Protein AF-A0A4Q5P7I6-F1 (afdb_monomer_lite)

Radius of gyration: 14.82 Å; chains: 1; bounding box: 42×26×39 Å

Foldseek 3Di:
DQVPLVVVLVVLLVVLLVVLLVVVVCVVVVRDDPVVSVVSQVVSLVSLLVSLVSVCVHPVNVVSVVFNVVLVVLCVPPVHRGPSNSVVSVVVVVVVVVVVD

Structure (mmCIF, N/CA/C/O backbone):
data_AF-A0A4Q5P7I6-F1
#
_entry.id   AF-A0A4Q5P7I6-F1
#
loop_
_atom_site.group_PDB
_atom_site.id
_atom_site.type_symbol
_atom_site.label_atom_id
_atom_site.label_alt_id
_atom_site.label_comp_id
_atom_site.label_asym_id
_atom_site.label_entity_id
_atom_site.label_seq_id
_atom_site.pdbx_PDB_ins_code
_atom_site.Cartn_x
_atom_site.Cartn_y
_atom_site.Cartn_z
_atom_site.occupancy
_atom_site.B_iso_or_equiv
_atom_site.auth_seq_id
_atom_site.auth_comp_id
_atom_site.auth_asym_id
_atom_site.auth_atom_id
_atom_site.pdbx_PDB_model_num
ATOM 1 N N . MET A 1 1 ? -14.047 -15.376 20.272 1.00 48.53 1 MET A N 1
ATOM 2 C CA . MET A 1 1 ? -14.466 -14.886 18.933 1.00 48.53 1 MET A CA 1
ATOM 3 C C . MET A 1 1 ? -13.847 -13.537 18.508 1.00 48.53 1 MET A C 1
ATOM 5 O O . MET A 1 1 ? -13.958 -13.198 17.340 1.00 48.53 1 MET A O 1
ATOM 9 N N . ARG A 1 2 ? -13.161 -12.785 19.395 1.00 51.16 2 ARG A N 1
ATOM 10 C CA . ARG A 1 2 ? -12.603 -11.434 19.135 1.00 51.16 2 ARG A CA 1
ATOM 11 C C . ARG A 1 2 ? -11.431 -11.361 18.133 1.00 51.16 2 ARG A C 1
ATOM 13 O O . ARG A 1 2 ? -11.424 -10.449 17.323 1.00 51.16 2 ARG A O 1
ATOM 20 N N . ASN A 1 3 ? -10.505 -12.326 18.138 1.00 54.59 3 ASN A N 1
ATOM 21 C CA . ASN A 1 3 ? -9.349 -12.340 17.218 1.00 54.59 3 ASN A CA 1
ATOM 22 C C . ASN A 1 3 ? -9.683 -12.848 15.805 1.00 54.59 3 ASN A C 1
ATOM 24 O O . ASN A 1 3 ? -8.979 -12.538 14.853 1.00 54.59 3 ASN A O 1
ATOM 28 N N . LEU A 1 4 ? -10.783 -13.591 15.644 1.00 57.47 4 LEU A N 1
ATOM 29 C CA . LEU A 1 4 ? -11.095 -14.284 14.388 1.00 57.47 4 LEU A CA 1
ATOM 30 C C . LEU A 1 4 ? -11.467 -13.347 13.233 1.00 57.47 4 LEU A C 1
ATOM 32 O O . LEU A 1 4 ? -11.384 -13.773 12.091 1.00 57.47 4 LEU A O 1
ATOM 36 N N . LYS A 1 5 ? -11.891 -12.103 13.502 1.00 64.50 5 LYS A N 1
ATOM 37 C CA . LYS A 1 5 ? -12.254 -11.128 12.454 1.00 64.50 5 LYS A CA 1
ATOM 38 C C . LYS A 1 5 ? -11.101 -10.206 12.062 1.00 64.50 5 LYS A C 1
ATOM 40 O O . LYS A 1 5 ? -11.013 -9.813 10.907 1.00 64.50 5 LYS A O 1
ATOM 45 N N . THR A 1 6 ? -10.205 -9.894 12.992 1.00 73.50 6 THR A N 1
ATOM 46 C CA . THR A 1 6 ? -9.047 -9.033 12.731 1.00 73.50 6 THR A CA 1
ATOM 47 C C . THR A 1 6 ? -7.971 -9.773 11.937 1.00 73.50 6 THR A C 1
ATOM 49 O O . THR A 1 6 ? -7.475 -9.259 10.940 1.00 73.50 6 THR A O 1
ATOM 52 N N . THR A 1 7 ? -7.662 -11.018 12.320 1.00 79.38 7 THR A N 1
ATOM 53 C CA . THR A 1 7 ? -6.664 -11.860 11.643 1.00 79.38 7 THR A CA 1
ATOM 54 C C . THR A 1 7 ? -6.891 -12.002 10.128 1.00 79.38 7 THR A C 1
ATOM 56 O O . THR A 1 7 ? -5.939 -11.762 9.386 1.00 79.38 7 THR A O 1
ATOM 59 N N . PRO A 1 8 ? -8.096 -12.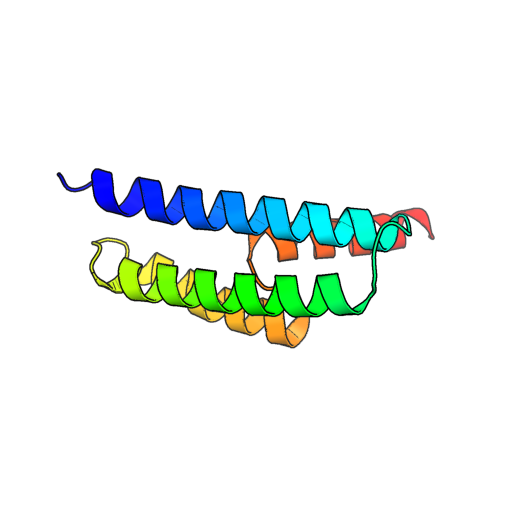328 9.615 1.00 82.75 8 PRO A N 1
ATOM 60 C CA . PRO A 1 8 ? -8.313 -12.434 8.173 1.00 82.75 8 PRO A CA 1
ATOM 61 C C . PRO A 1 8 ? -8.203 -11.087 7.447 1.00 82.75 8 PRO A C 1
ATOM 63 O O . PRO A 1 8 ? -7.751 -11.069 6.308 1.00 82.75 8 PRO A O 1
ATOM 66 N N . LEU A 1 9 ? -8.556 -9.963 8.085 1.00 82.19 9 LEU A N 1
ATOM 67 C CA . LEU A 1 9 ? -8.396 -8.632 7.483 1.00 82.19 9 LEU A CA 1
ATOM 68 C C . LEU A 1 9 ? -6.917 -8.265 7.329 1.00 82.19 9 LEU A C 1
ATOM 70 O O . LEU A 1 9 ? -6.506 -7.808 6.267 1.00 82.19 9 LEU A O 1
ATOM 74 N N . VAL A 1 10 ? -6.107 -8.516 8.360 1.00 83.50 10 VAL A N 1
ATOM 75 C CA . VAL A 1 10 ? -4.654 -8.291 8.302 1.00 83.50 10 VAL A CA 1
ATOM 76 C C . VAL A 1 10 ? -4.023 -9.165 7.217 1.00 83.50 10 VAL A C 1
ATOM 78 O O . VAL A 1 10 ? -3.256 -8.666 6.396 1.00 83.50 10 VAL A O 1
ATOM 81 N N . TRP A 1 11 ? -4.399 -10.445 7.150 1.00 85.44 11 TRP A N 1
ATOM 82 C CA . TRP A 1 11 ? -3.936 -11.338 6.088 1.00 85.44 11 TRP A CA 1
ATOM 83 C C . TRP A 1 11 ? -4.367 -10.879 4.696 1.00 85.44 11 TRP A C 1
ATOM 85 O O . TRP A 1 11 ? -3.555 -10.934 3.777 1.00 85.44 11 TRP A O 1
ATOM 95 N N . ALA A 1 12 ? -5.592 -10.376 4.531 1.00 84.75 12 ALA A N 1
ATOM 96 C CA . ALA A 1 12 ? -6.044 -9.828 3.257 1.00 84.75 12 ALA A CA 1
ATOM 97 C C . ALA A 1 12 ? -5.168 -8.646 2.813 1.00 84.75 12 ALA A C 1
ATOM 99 O O . ALA A 1 12 ? -4.703 -8.634 1.675 1.00 84.75 12 ALA A O 1
ATOM 100 N N . VAL A 1 13 ? -4.865 -7.702 3.713 1.00 84.81 13 VAL A N 1
ATOM 101 C CA . VAL A 1 13 ? -3.979 -6.564 3.407 1.00 84.81 13 VAL A CA 1
ATOM 102 C C . VAL A 1 13 ? -2.580 -7.045 3.024 1.00 84.81 13 VAL A C 1
ATOM 104 O O . VAL A 1 13 ? -2.024 -6.569 2.034 1.00 84.81 13 VAL A O 1
ATOM 107 N N . ILE A 1 14 ? -2.021 -8.013 3.755 1.00 87.31 14 ILE A N 1
ATOM 108 C CA . ILE A 1 14 ? -0.702 -8.590 3.454 1.00 87.31 14 ILE A CA 1
ATOM 109 C C . ILE A 1 14 ? -0.699 -9.238 2.065 1.00 87.31 14 ILE A C 1
ATOM 111 O O . ILE A 1 14 ? 0.155 -8.912 1.242 1.00 87.31 14 ILE A O 1
ATOM 115 N N . VAL A 1 15 ? -1.667 -10.110 1.774 1.00 88.00 15 VAL A N 1
ATOM 116 C CA . VAL A 1 15 ? -1.761 -10.817 0.487 1.00 88.00 15 VAL A CA 1
ATOM 117 C C . VAL A 1 15 ? -1.933 -9.834 -0.668 1.00 88.00 15 VAL A C 1
ATOM 119 O O . VAL A 1 15 ? -1.228 -9.941 -1.669 1.00 88.00 15 VAL A O 1
ATOM 122 N N . VAL A 1 16 ? -2.808 -8.836 -0.521 1.00 85.94 16 VAL A N 1
ATOM 123 C CA . VAL A 1 16 ? -3.004 -7.785 -1.531 1.00 85.94 16 VAL A CA 1
ATOM 124 C C . VAL A 1 16 ? -1.714 -6.995 -1.750 1.00 85.94 16 VAL A C 1
ATOM 126 O O . VAL A 1 16 ? -1.326 -6.765 -2.893 1.00 85.94 16 VAL A O 1
ATOM 129 N N . SER A 1 17 ? -1.003 -6.639 -0.678 1.00 84.19 17 SER A N 1
ATOM 130 C CA . SER A 1 17 ? 0.273 -5.921 -0.773 1.00 84.19 17 SER A CA 1
ATOM 131 C C . SER A 1 17 ? 1.333 -6.733 -1.524 1.00 84.19 17 SER A C 1
ATOM 133 O O . SER A 1 17 ? 2.047 -6.189 -2.369 1.00 84.19 17 SER A O 1
ATOM 135 N N . ILE A 1 18 ? 1.418 -8.040 -1.251 1.00 88.12 18 ILE A N 1
ATOM 136 C CA . ILE A 1 18 ? 2.336 -8.960 -1.935 1.00 88.12 18 ILE A CA 1
ATOM 137 C C . ILE A 1 18 ? 1.978 -9.065 -3.418 1.00 88.12 18 ILE A C 1
ATOM 139 O O . ILE A 1 18 ? 2.858 -8.912 -4.261 1.00 88.12 18 ILE A O 1
ATOM 143 N N . LEU A 1 19 ? 0.701 -9.271 -3.751 1.00 86.00 19 LEU A N 1
ATOM 144 C CA . LEU A 1 19 ? 0.241 -9.375 -5.138 1.00 86.00 19 LEU A CA 1
ATOM 145 C C . LEU A 1 19 ? 0.538 -8.102 -5.934 1.00 86.00 19 LEU A C 1
ATOM 147 O O . LEU A 1 19 ? 1.083 -8.182 -7.033 1.00 86.00 19 LEU A O 1
ATOM 151 N N . VAL A 1 20 ? 0.244 -6.926 -5.373 1.00 84.75 20 VAL A N 1
ATOM 152 C CA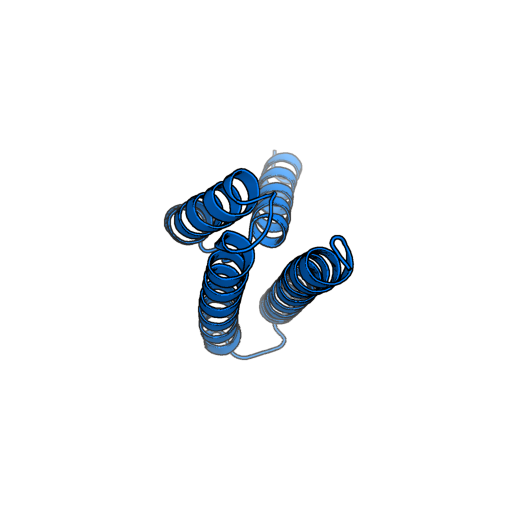 . VAL A 1 20 ? 0.572 -5.640 -6.010 1.00 84.75 20 VAL A CA 1
ATOM 153 C C . VAL A 1 20 ? 2.071 -5.510 -6.228 1.00 84.75 20 VAL A C 1
ATOM 155 O O . VAL A 1 20 ? 2.497 -5.094 -7.305 1.00 84.75 20 VAL A O 1
ATOM 158 N N . THR A 1 21 ? 2.873 -5.875 -5.227 1.00 87.25 21 THR A N 1
ATOM 159 C CA . THR A 1 21 ? 4.334 -5.829 -5.331 1.00 87.25 21 THR A CA 1
ATOM 160 C C . THR A 1 21 ? 4.811 -6.744 -6.454 1.00 87.25 21 THR A C 1
ATOM 162 O O . THR A 1 21 ? 5.520 -6.283 -7.340 1.00 87.25 21 THR A O 1
ATOM 165 N N . ALA A 1 22 ? 4.341 -7.992 -6.499 1.00 86.38 22 ALA A N 1
ATOM 166 C CA . ALA A 1 22 ? 4.702 -8.955 -7.534 1.00 86.38 22 ALA A CA 1
ATOM 167 C C . ALA A 1 22 ? 4.317 -8.484 -8.946 1.00 86.38 22 ALA A C 1
ATOM 169 O O . ALA A 1 22 ? 5.141 -8.550 -9.853 1.00 86.38 22 ALA A O 1
ATOM 170 N N . VAL A 1 23 ? 3.103 -7.954 -9.142 1.00 83.38 23 VAL A N 1
ATOM 171 C CA . VAL A 1 23 ? 2.670 -7.403 -10.442 1.00 83.38 23 VAL A CA 1
ATOM 172 C C . VAL A 1 23 ? 3.506 -6.184 -10.836 1.00 83.38 23 VAL A C 1
ATOM 174 O O . VAL A 1 23 ? 3.844 -6.004 -12.007 1.00 83.38 23 VAL A O 1
ATOM 177 N N . THR A 1 24 ? 3.869 -5.352 -9.862 1.00 82.06 24 THR A N 1
ATOM 178 C CA . THR A 1 24 ? 4.723 -4.184 -10.090 1.00 82.06 24 THR A CA 1
ATOM 179 C C . THR A 1 24 ? 6.139 -4.606 -10.484 1.00 82.06 24 THR A C 1
ATOM 181 O O . THR A 1 24 ? 6.683 -4.056 -11.438 1.00 82.06 24 THR A O 1
ATOM 184 N N . GLU A 1 25 ? 6.718 -5.604 -9.811 1.00 83.88 25 GLU A N 1
ATOM 185 C CA . GLU A 1 25 ? 8.020 -6.175 -10.178 1.00 83.88 25 GLU A CA 1
ATOM 186 C C . GLU A 1 25 ? 7.988 -6.830 -11.556 1.00 83.88 25 GLU A C 1
ATOM 188 O O . GLU A 1 25 ? 8.871 -6.573 -12.371 1.00 83.88 25 GLU A O 1
ATOM 193 N N . ALA A 1 26 ? 6.949 -7.616 -11.853 1.00 84.12 26 ALA A N 1
ATOM 194 C CA . ALA A 1 26 ? 6.779 -8.245 -13.157 1.00 84.12 26 ALA A CA 1
ATOM 195 C C . ALA A 1 26 ? 6.774 -7.190 -14.272 1.00 84.12 26 ALA A C 1
ATOM 197 O O . ALA A 1 26 ? 7.547 -7.301 -15.222 1.00 84.12 26 ALA A O 1
ATOM 198 N N . ARG A 1 27 ? 6.004 -6.103 -14.102 1.00 80.62 27 ARG A N 1
ATOM 199 C CA . ARG A 1 27 ? 6.004 -4.973 -15.042 1.00 80.62 27 ARG A CA 1
ATOM 200 C C . ARG A 1 27 ? 7.396 -4.365 -15.207 1.00 80.62 27 ARG A C 1
ATOM 202 O O . ARG A 1 27 ? 7.796 -4.085 -16.333 1.00 80.62 27 ARG A O 1
ATOM 209 N N . ILE A 1 28 ? 8.106 -4.102 -14.110 1.00 79.69 28 ILE A N 1
ATOM 210 C CA . ILE A 1 28 ? 9.435 -3.466 -14.152 1.00 79.69 28 ILE A CA 1
ATOM 211 C C . ILE A 1 28 ? 10.447 -4.361 -14.867 1.00 79.69 28 ILE A C 1
ATOM 213 O O . ILE A 1 28 ? 11.261 -3.861 -15.637 1.00 79.69 28 ILE A O 1
ATOM 217 N N . ALA A 1 29 ? 10.344 -5.675 -14.688 1.00 83.94 29 ALA A N 1
ATOM 218 C CA . ALA A 1 29 ? 11.133 -6.663 -15.413 1.00 83.94 29 ALA A CA 1
ATOM 219 C C . ALA A 1 29 ? 10.720 -6.826 -16.895 1.00 83.94 29 ALA A C 1
ATOM 221 O O . ALA A 1 29 ? 11.287 -7.657 -17.598 1.00 83.94 29 ALA A O 1
ATOM 222 N N . GLY A 1 30 ? 9.747 -6.047 -17.384 1.00 81.62 30 GLY A N 1
ATOM 223 C CA . GLY A 1 30 ? 9.250 -6.091 -18.763 1.00 81.62 30 GLY A CA 1
ATOM 224 C C . GLY A 1 30 ? 8.163 -7.141 -19.010 1.00 81.62 30 GLY A C 1
ATOM 225 O O . GLY A 1 30 ? 7.667 -7.262 -20.130 1.00 81.62 30 GLY A O 1
ATOM 226 N N . TYR A 1 31 ? 7.746 -7.876 -17.978 1.00 78.38 31 TYR A N 1
ATOM 227 C CA . TYR A 1 31 ? 6.681 -8.867 -18.057 1.00 78.38 31 TYR A CA 1
ATOM 228 C C . TYR A 1 31 ? 5.324 -8.214 -17.760 1.00 78.38 31 TYR A C 1
ATOM 230 O O . TYR A 1 31 ? 4.922 -8.039 -16.611 1.00 78.38 31 TYR A O 1
ATOM 238 N N . GLY A 1 32 ? 4.589 -7.869 -18.819 1.00 66.69 32 GLY A N 1
ATOM 239 C CA . GLY A 1 32 ? 3.186 -7.453 -18.737 1.00 66.69 32 GLY A CA 1
ATOM 240 C C . GLY A 1 32 ? 2.896 -6.040 -19.244 1.00 66.69 32 GLY A C 1
ATOM 241 O O . GLY A 1 32 ? 3.769 -5.186 -19.379 1.00 66.69 32 GLY A O 1
ATOM 242 N N . HIS A 1 33 ? 1.620 -5.795 -19.545 1.00 77.38 33 HIS A N 1
ATOM 243 C CA . HIS A 1 33 ? 1.160 -4.530 -20.110 1.00 77.38 33 HIS A CA 1
ATOM 244 C C . HIS A 1 33 ? 1.152 -3.413 -19.042 1.00 77.38 33 HIS A C 1
ATOM 246 O O . HIS A 1 33 ? 0.693 -3.657 -17.923 1.00 77.38 33 HIS A O 1
ATOM 252 N N . PRO A 1 34 ? 1.572 -2.167 -19.350 1.00 71.44 34 PRO A N 1
ATOM 253 C CA . PRO A 1 34 ? 1.674 -1.082 -18.363 1.00 71.44 34 PRO A CA 1
ATOM 254 C C . PRO A 1 34 ? 0.370 -0.796 -17.613 1.00 71.44 34 PRO A C 1
ATOM 256 O O . PRO A 1 34 ? 0.380 -0.487 -16.423 1.00 71.44 34 PRO A O 1
ATOM 259 N N . TRP A 1 35 ? -0.755 -0.959 -18.305 1.00 80.62 35 TRP A N 1
ATOM 260 C CA . TRP A 1 35 ? -2.086 -0.752 -17.750 1.00 80.62 35 TRP A CA 1
ATOM 261 C C . TRP A 1 35 ? -2.449 -1.772 -16.675 1.00 80.62 35 TRP A C 1
ATOM 263 O O . TRP A 1 35 ? -3.212 -1.449 -15.771 1.00 80.62 35 TRP A O 1
ATOM 273 N N . LEU A 1 36 ? -1.878 -2.979 -16.725 1.00 77.19 36 LEU A N 1
ATOM 274 C CA . LEU A 1 36 ? -2.162 -4.024 -15.748 1.00 77.19 36 LEU A CA 1
ATOM 275 C C . LEU A 1 36 ? -1.758 -3.565 -14.341 1.00 77.19 36 LEU A C 1
ATOM 277 O O . LEU A 1 36 ? -2.533 -3.707 -13.404 1.00 77.19 36 LEU A O 1
ATOM 281 N N . SER A 1 37 ? -0.598 -2.917 -14.202 1.00 74.94 37 SER A N 1
ATOM 282 C CA . SER A 1 37 ? -0.128 -2.364 -12.924 1.00 74.94 37 SER A CA 1
ATOM 283 C C . SER A 1 37 ? -1.060 -1.274 -12.385 1.00 74.94 37 SER A C 1
ATOM 285 O O . SER A 1 37 ? -1.360 -1.276 -11.194 1.00 74.94 37 SER A O 1
ATOM 287 N N . VAL A 1 38 ? -1.591 -0.412 -13.258 1.00 80.62 38 VAL A N 1
ATOM 288 C CA . VAL A 1 38 ? -2.537 0.649 -12.875 1.00 80.62 38 VAL A CA 1
ATOM 289 C C . VAL A 1 38 ? -3.849 0.051 -12.366 1.00 80.62 38 VAL A C 1
ATOM 291 O O . VAL A 1 38 ? -4.287 0.380 -11.264 1.00 80.62 38 VAL A O 1
ATOM 294 N N .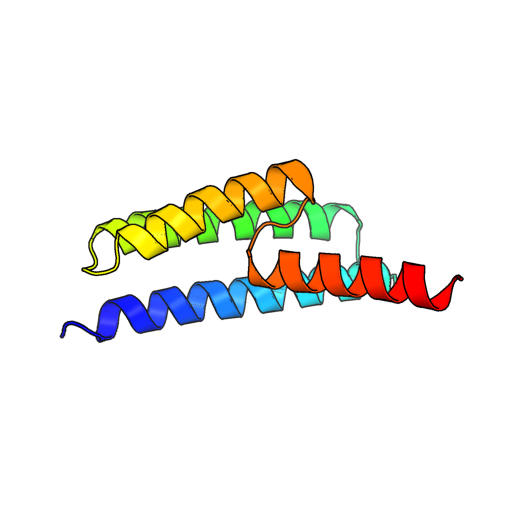 TRP A 1 39 ? -4.451 -0.874 -13.119 1.00 83.12 39 TRP A N 1
ATOM 295 C CA . TRP A 1 39 ? -5.686 -1.550 -12.708 1.00 83.12 39 TRP A CA 1
ATOM 296 C C . TRP A 1 39 ? -5.508 -2.321 -11.399 1.00 83.12 39 TRP A C 1
ATOM 298 O O . TRP A 1 39 ? -6.356 -2.237 -10.511 1.00 83.12 39 TRP A O 1
ATOM 308 N N . THR A 1 40 ? -4.379 -3.017 -11.248 1.00 83.19 40 THR A N 1
ATOM 309 C CA . THR A 1 40 ? -4.069 -3.775 -10.028 1.00 83.19 40 THR A CA 1
ATOM 310 C C . THR A 1 40 ? -3.894 -2.843 -8.829 1.00 83.19 40 THR A C 1
ATOM 312 O O . THR A 1 40 ? -4.383 -3.152 -7.744 1.00 83.19 40 THR A O 1
ATOM 315 N N . ALA A 1 41 ? -3.263 -1.679 -9.017 1.00 82.44 41 ALA A N 1
ATOM 316 C CA . ALA A 1 41 ? -3.098 -0.687 -7.961 1.00 82.44 41 ALA A CA 1
ATOM 317 C C . ALA A 1 41 ? -4.444 -0.112 -7.493 1.00 82.44 41 ALA A C 1
ATOM 319 O O . ALA A 1 41 ? -4.705 -0.076 -6.292 1.00 82.44 41 ALA A O 1
ATOM 320 N N . TYR A 1 42 ? -5.336 0.266 -8.415 1.00 85.81 42 TYR A N 1
ATOM 321 C CA . TYR A 1 42 ? -6.673 0.754 -8.053 1.00 85.81 42 TYR A CA 1
ATOM 322 C C . TYR A 1 42 ? -7.535 -0.320 -7.386 1.00 85.81 42 TYR A C 1
ATOM 324 O O . TYR A 1 42 ? -8.186 -0.041 -6.380 1.00 85.81 42 TYR A O 1
ATOM 332 N N . ALA A 1 43 ? -7.514 -1.553 -7.897 1.00 86.56 43 ALA A N 1
ATOM 333 C CA . ALA A 1 43 ? -8.237 -2.664 -7.285 1.00 86.56 43 ALA A CA 1
ATOM 334 C C . ALA A 1 43 ? -7.747 -2.923 -5.852 1.00 86.56 43 ALA A C 1
ATOM 336 O O . ALA A 1 43 ? -8.552 -3.019 -4.927 1.00 86.56 43 ALA A O 1
ATOM 337 N N . ALA A 1 44 ? -6.429 -2.961 -5.647 1.00 86.25 44 ALA A N 1
ATOM 338 C CA . ALA A 1 44 ? -5.833 -3.133 -4.329 1.00 86.25 44 ALA A CA 1
ATOM 339 C C . ALA A 1 44 ? -6.166 -1.987 -3.372 1.00 86.25 44 ALA A C 1
ATOM 341 O O . ALA A 1 44 ? -6.469 -2.236 -2.206 1.00 86.25 44 ALA A O 1
ATOM 342 N N . PHE A 1 45 ? -6.159 -0.746 -3.862 1.00 88.56 45 PHE A N 1
ATOM 343 C CA . PHE A 1 45 ? -6.558 0.416 -3.078 1.00 88.56 45 PHE A CA 1
ATOM 344 C C . PHE A 1 45 ? -8.012 0.291 -2.605 1.00 88.56 45 PHE A C 1
ATOM 346 O O . PHE A 1 45 ? -8.281 0.415 -1.412 1.00 88.56 45 PHE A O 1
ATOM 353 N N . ILE A 1 46 ? -8.942 -0.040 -3.508 1.00 89.25 46 ILE A N 1
ATOM 354 C CA . ILE A 1 46 ? -10.362 -0.231 -3.174 1.00 89.25 46 ILE A CA 1
ATOM 355 C C . ILE A 1 46 ? -10.537 -1.346 -2.139 1.00 89.25 46 ILE A C 1
ATOM 357 O O . ILE A 1 46 ? -11.235 -1.152 -1.144 1.00 89.25 46 ILE A O 1
ATOM 361 N N . VAL A 1 47 ? -9.881 -2.493 -2.339 1.00 87.25 47 VAL A N 1
ATOM 362 C CA . VAL A 1 47 ? -9.939 -3.620 -1.396 1.00 87.25 47 VAL A CA 1
ATOM 363 C C . VAL A 1 47 ? -9.406 -3.210 -0.025 1.00 87.25 47 VAL A C 1
ATOM 365 O O . VAL A 1 47 ? -10.031 -3.511 0.986 1.00 87.25 47 VAL A O 1
ATOM 368 N N . ASN A 1 48 ? -8.298 -2.474 0.030 1.00 88.88 48 ASN A N 1
ATOM 369 C CA . ASN A 1 48 ? -7.698 -2.036 1.284 1.00 88.88 48 ASN A CA 1
ATOM 370 C C . ASN A 1 48 ? -8.600 -1.040 2.041 1.00 88.88 48 ASN A C 1
ATOM 372 O O . ASN A 1 48 ? -8.802 -1.179 3.248 1.00 88.88 48 ASN A O 1
ATOM 376 N N . ILE A 1 49 ? -9.230 -0.093 1.335 1.00 89.94 49 ILE A N 1
ATOM 377 C CA . ILE A 1 49 ? -10.223 0.819 1.924 1.00 89.94 49 ILE A CA 1
ATOM 378 C C . ILE A 1 49 ? -11.460 0.054 2.409 1.00 89.94 49 ILE A C 1
ATOM 380 O O . ILE A 1 49 ? -11.941 0.312 3.514 1.00 89.94 49 ILE A O 1
ATOM 384 N N . ALA A 1 50 ? -11.944 -0.927 1.643 1.00 89.38 50 ALA A N 1
ATOM 385 C CA . ALA A 1 50 ? -13.053 -1.782 2.059 1.00 89.38 50 ALA A CA 1
ATOM 386 C C . ALA A 1 50 ? -12.700 -2.600 3.316 1.00 89.38 50 ALA A C 1
ATOM 388 O O . ALA A 1 50 ? -13.484 -2.637 4.265 1.00 89.38 50 ALA A O 1
ATOM 389 N N . CYS A 1 51 ? -11.501 -3.188 3.375 1.00 87.19 51 CYS A N 1
ATOM 390 C CA . CYS A 1 51 ? -10.991 -3.889 4.555 1.00 87.19 51 CYS A CA 1
ATOM 391 C C . CYS A 1 51 ? -10.894 -2.963 5.773 1.00 87.19 51 CYS A C 1
ATOM 393 O O . CYS A 1 51 ? -11.326 -3.348 6.859 1.00 87.19 51 CYS A O 1
ATOM 395 N N . SER A 1 52 ? -10.407 -1.732 5.601 1.00 87.62 52 SER A N 1
ATOM 396 C CA . SER A 1 52 ? -10.399 -0.723 6.665 1.00 87.62 52 SER A CA 1
ATOM 397 C C . SER A 1 52 ? -11.808 -0.359 7.139 1.00 87.62 52 SER A C 1
ATOM 399 O O . SER A 1 52 ? -12.040 -0.288 8.345 1.00 87.62 52 SER A O 1
ATOM 401 N N . GLY A 1 53 ? -12.766 -0.191 6.221 1.00 87.25 53 GLY A N 1
ATOM 402 C CA . GLY A 1 53 ? -14.167 0.074 6.558 1.00 87.25 53 GLY A CA 1
ATOM 403 C C . GLY A 1 53 ? -14.795 -1.059 7.376 1.00 87.25 53 GLY A C 1
ATOM 404 O O . GLY A 1 53 ? -15.441 -0.810 8.392 1.00 87.25 53 GLY A O 1
ATOM 405 N N . LEU A 1 54 ? -14.530 -2.316 7.005 1.00 86.75 54 LEU A N 1
ATOM 406 C CA . LEU A 1 54 ? -14.924 -3.486 7.801 1.00 86.75 54 LEU A CA 1
ATOM 407 C C . LEU A 1 54 ? -14.219 -3.504 9.167 1.00 86.75 54 LEU A C 1
ATOM 409 O O . LEU A 1 54 ? -14.831 -3.829 10.191 1.00 86.75 54 LEU A O 1
ATOM 413 N N . GLY A 1 55 ? -12.953 -3.088 9.198 1.00 83.94 55 GLY A N 1
ATOM 414 C CA . GLY A 1 55 ? -12.131 -2.927 10.391 1.00 83.94 55 GLY A CA 1
ATOM 415 C C . GLY A 1 55 ? -12.682 -1.923 11.409 1.00 83.94 55 GLY A C 1
ATOM 416 O O . GLY A 1 55 ? -12.456 -2.089 12.610 1.00 83.94 55 GLY A O 1
ATOM 417 N N . PHE A 1 56 ? -13.502 -0.950 10.997 1.00 86.19 56 PHE A N 1
ATOM 418 C CA . PHE A 1 56 ? -14.166 -0.016 11.922 1.00 86.19 56 PHE A CA 1
ATOM 419 C C . PHE A 1 56 ? -15.148 -0.701 12.876 1.00 86.19 56 PHE A C 1
ATOM 421 O O . PHE A 1 56 ? -15.487 -0.143 13.915 1.00 86.19 56 PHE A O 1
ATOM 428 N N . SER A 1 57 ? -15.587 -1.923 12.579 1.00 83.25 57 SER A N 1
ATOM 429 C CA . SER A 1 57 ? -16.404 -2.714 13.505 1.00 83.25 57 SER A CA 1
ATOM 430 C C . SER A 1 57 ? -15.582 -3.429 14.591 1.00 83.25 57 SER A C 1
ATOM 432 O O . SER A 1 57 ? -16.152 -3.932 15.560 1.00 83.25 57 SER A O 1
ATOM 434 N N . THR A 1 58 ? -14.250 -3.450 14.473 1.00 82.62 58 THR A N 1
ATOM 435 C CA . THR A 1 58 ? -13.340 -4.121 15.417 1.00 82.62 58 THR A CA 1
ATOM 436 C C . THR A 1 58 ? -12.935 -3.195 16.578 1.00 82.62 58 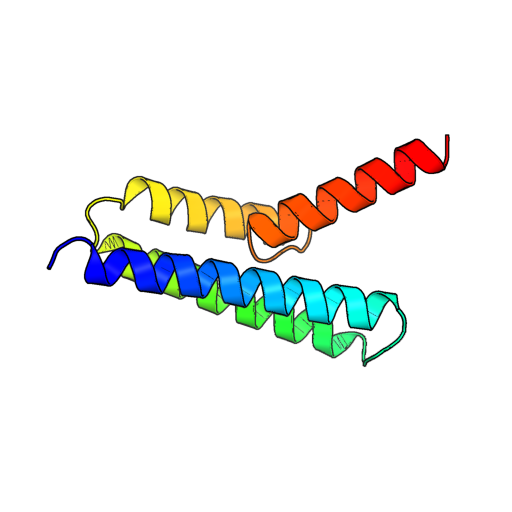THR A C 1
ATOM 438 O O . THR A 1 58 ? -13.197 -1.998 16.514 1.00 82.62 58 THR A O 1
ATOM 441 N N . PRO A 1 59 ? -12.313 -3.697 17.662 1.00 81.31 59 PRO A N 1
ATOM 442 C CA . PRO A 1 59 ? -11.754 -2.856 18.731 1.00 81.31 59 PRO A CA 1
ATOM 443 C C . PRO A 1 59 ? -10.569 -1.990 18.276 1.00 81.31 59 PRO A C 1
ATOM 445 O O . PRO A 1 59 ? -10.280 -0.962 18.876 1.00 81.31 59 PRO A O 1
ATOM 448 N N . GLU A 1 60 ? -9.904 -2.381 17.191 1.00 85.50 60 GLU A N 1
ATOM 449 C CA . GLU A 1 60 ? -8.701 -1.739 16.654 1.00 85.50 60 GLU A CA 1
ATOM 450 C C . GLU A 1 60 ? -9.035 -0.622 15.652 1.00 85.50 60 GLU A C 1
ATOM 452 O O . GLU A 1 60 ? -8.235 -0.295 14.781 1.00 85.50 60 GLU A O 1
ATOM 457 N N . ARG A 1 61 ? -10.221 -0.006 15.759 1.00 84.81 61 ARG A N 1
ATOM 458 C CA . ARG A 1 61 ? -10.690 1.069 14.856 1.00 84.81 61 ARG A CA 1
ATOM 459 C C . ARG A 1 61 ? -9.632 2.136 14.565 1.00 84.81 61 ARG A C 1
ATOM 461 O O . ARG A 1 61 ? -9.502 2.481 13.393 1.00 84.81 61 ARG A O 1
ATOM 468 N N . PRO A 1 62 ? -8.861 2.636 15.557 1.00 88.56 62 PRO A N 1
ATOM 469 C CA . PRO A 1 62 ? -7.834 3.640 15.292 1.00 88.56 62 PRO A CA 1
ATOM 470 C C . PRO A 1 62 ? -6.795 3.166 14.269 1.00 88.56 62 PRO A C 1
ATOM 472 O O . PRO A 1 62 ? -6.409 3.936 13.394 1.00 88.56 62 PRO A O 1
ATOM 475 N N . TRP A 1 63 ? -6.406 1.887 14.312 1.00 87.38 63 TRP A N 1
ATOM 476 C CA . TRP A 1 63 ? -5.468 1.292 13.359 1.00 87.38 63 TRP A CA 1
ATOM 477 C C . TRP A 1 63 ? -6.056 1.188 11.957 1.00 87.38 63 TRP A C 1
ATOM 479 O O . TRP A 1 63 ? -5.377 1.496 10.982 1.00 87.38 63 TRP A O 1
ATOM 489 N N . TRP A 1 64 ? -7.330 0.823 11.836 1.00 90.62 64 TRP A N 1
ATOM 490 C CA . TRP A 1 64 ? -8.000 0.747 10.537 1.00 90.62 64 TRP A CA 1
ATOM 491 C C . TRP A 1 64 ? -8.229 2.122 9.907 1.00 90.62 64 TRP A C 1
ATOM 493 O O . TRP A 1 64 ? -8.117 2.255 8.686 1.00 90.62 64 TRP A O 1
ATOM 503 N N . ILE A 1 65 ? -8.498 3.143 10.730 1.00 89.12 65 ILE A N 1
ATOM 504 C CA . ILE A 1 65 ? -8.590 4.545 10.300 1.00 89.12 65 ILE A CA 1
ATOM 505 C C . ILE A 1 65 ? -7.221 5.020 9.819 1.00 89.12 65 ILE A C 1
ATOM 507 O O . ILE A 1 65 ? -7.119 5.560 8.718 1.00 89.12 65 ILE A O 1
ATOM 511 N N . ALA A 1 66 ? -6.167 4.765 10.598 1.00 90.31 66 ALA A N 1
ATOM 512 C CA . ALA A 1 66 ? -4.801 5.081 10.204 1.00 90.31 66 ALA A CA 1
ATOM 513 C C . ALA A 1 66 ? -4.420 4.371 8.898 1.00 90.31 66 ALA A C 1
ATOM 515 O O . ALA A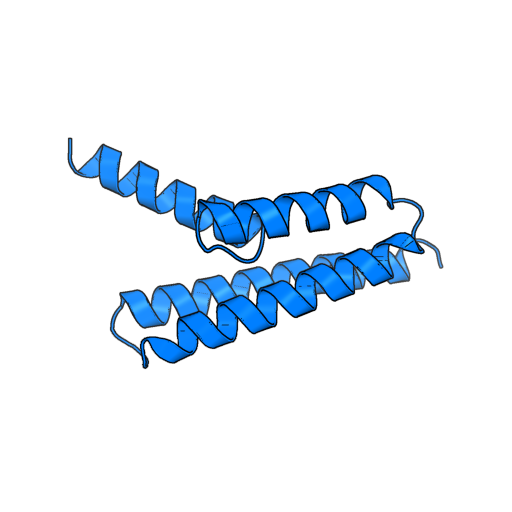 1 66 ? -3.900 5.015 7.996 1.00 90.31 66 ALA A O 1
ATOM 516 N N . ASN A 1 67 ? -4.750 3.084 8.744 1.00 89.38 67 ASN A N 1
ATOM 517 C CA . ASN A 1 67 ? -4.499 2.340 7.512 1.00 89.38 67 ASN A CA 1
ATOM 518 C C . ASN A 1 67 ? -5.224 2.959 6.310 1.00 89.38 67 ASN A C 1
ATOM 520 O O . ASN A 1 67 ? -4.607 3.137 5.263 1.00 89.38 67 ASN A O 1
ATOM 524 N N . ALA A 1 68 ? -6.496 3.344 6.453 1.00 90.25 68 ALA A N 1
ATOM 525 C CA . ALA A 1 68 ? -7.242 3.993 5.375 1.00 90.25 68 ALA A CA 1
ATOM 526 C C . ALA A 1 68 ? -6.623 5.344 4.995 1.00 90.25 68 ALA A C 1
ATOM 528 O O . ALA A 1 68 ? -6.337 5.584 3.823 1.00 90.25 68 ALA A O 1
ATOM 529 N N . ALA A 1 69 ? -6.360 6.199 5.988 1.00 92.50 69 ALA A N 1
ATOM 530 C CA . ALA A 1 69 ? -5.763 7.513 5.778 1.00 92.50 69 ALA A CA 1
ATOM 531 C C . ALA A 1 69 ? -4.377 7.401 5.128 1.00 92.50 69 ALA A C 1
ATOM 533 O O . ALA A 1 69 ? -4.114 8.033 4.108 1.00 92.50 69 ALA A O 1
ATOM 534 N N . LEU A 1 70 ? -3.509 6.538 5.659 1.00 90.69 70 LEU A N 1
ATOM 535 C CA . LEU A 1 70 ? -2.174 6.304 5.115 1.00 90.69 70 LEU A CA 1
ATOM 536 C C . LEU A 1 70 ? -2.216 5.692 3.717 1.00 90.69 70 LEU A C 1
ATOM 538 O O . LEU A 1 70 ? -1.363 6.024 2.905 1.00 90.69 70 LEU A O 1
ATOM 542 N N . SER A 1 71 ? -3.202 4.853 3.401 1.00 88.12 71 SER A N 1
ATOM 543 C CA . SER A 1 71 ? -3.351 4.289 2.054 1.00 88.12 71 SER A CA 1
ATOM 544 C C . SER A 1 71 ? -3.780 5.346 1.039 1.00 88.12 71 SER A C 1
ATOM 546 O O . SER A 1 71 ? -3.269 5.357 -0.077 1.00 88.12 71 SER A O 1
ATOM 548 N N . VAL A 1 72 ? -4.657 6.283 1.425 1.00 91.31 72 VAL A N 1
ATOM 549 C CA . VAL A 1 72 ? -5.005 7.451 0.592 1.00 91.31 72 VAL A CA 1
ATOM 550 C C . VAL A 1 72 ? -3.771 8.317 0.354 1.00 91.31 72 VAL A C 1
ATOM 552 O O . VAL A 1 72 ? -3.483 8.675 -0.788 1.00 91.31 72 VAL A O 1
ATOM 555 N N . LEU A 1 73 ? -3.015 8.624 1.412 1.00 92.00 73 LEU A N 1
ATOM 556 C CA . LEU A 1 73 ? -1.787 9.415 1.310 1.00 92.00 73 LEU A CA 1
ATOM 557 C C . LEU A 1 73 ? -0.743 8.704 0.435 1.00 92.00 73 LEU A C 1
ATOM 559 O O . LEU A 1 73 ? -0.191 9.317 -0.474 1.00 92.00 73 LEU A O 1
ATOM 563 N N . ALA A 1 74 ? -0.509 7.408 0.647 1.00 89.19 74 ALA A N 1
ATOM 564 C CA . ALA A 1 74 ? 0.444 6.614 -0.127 1.00 89.19 74 ALA A CA 1
ATOM 565 C C . ALA A 1 74 ? 0.072 6.552 -1.614 1.00 89.19 74 ALA A C 1
ATOM 567 O O . ALA A 1 74 ? 0.943 6.705 -2.476 1.00 89.19 74 ALA A O 1
ATOM 568 N N . MET A 1 75 ? -1.218 6.391 -1.919 1.00 89.25 75 MET A N 1
ATOM 569 C CA . MET A 1 75 ? -1.696 6.372 -3.297 1.00 89.25 75 MET A CA 1
ATOM 570 C C . MET A 1 75 ? -1.550 7.754 -3.944 1.00 89.25 75 MET A C 1
ATOM 572 O O . MET A 1 75 ? -1.120 7.848 -5.089 1.00 89.25 75 MET A O 1
ATOM 576 N N . THR A 1 76 ? -1.831 8.827 -3.199 1.00 88.44 76 THR A N 1
ATOM 577 C CA . THR A 1 76 ? -1.765 10.214 -3.694 1.00 88.44 76 THR A CA 1
ATOM 578 C C . THR A 1 76 ? -0.329 10.681 -3.940 1.00 88.44 76 THR A C 1
ATOM 580 O O . THR A 1 76 ? -0.050 11.285 -4.971 1.00 88.44 76 THR A O 1
ATOM 583 N N . PHE A 1 77 ? 0.589 10.414 -3.008 1.00 86.62 77 PHE A N 1
ATOM 584 C CA . PHE A 1 77 ? 1.945 10.970 -3.055 1.00 86.62 77 PHE A CA 1
ATOM 585 C C . PHE A 1 77 ? 2.968 10.073 -3.751 1.00 86.62 77 PHE A C 1
ATOM 587 O O . PHE A 1 77 ? 3.946 10.579 -4.293 1.00 86.62 77 PHE A O 1
ATOM 594 N N . ILE A 1 78 ? 2.785 8.750 -3.707 1.00 84.19 78 ILE A N 1
ATOM 595 C CA . ILE A 1 78 ? 3.798 7.779 -4.160 1.00 84.19 78 ILE A CA 1
ATOM 596 C C . ILE A 1 78 ? 3.220 6.836 -5.232 1.00 84.19 78 ILE A C 1
ATOM 598 O O . ILE A 1 78 ? 3.958 6.068 -5.844 1.00 84.19 78 ILE A O 1
ATOM 602 N N . GLY A 1 79 ? 1.908 6.887 -5.494 1.00 84.38 79 GLY A N 1
ATOM 603 C CA . GLY A 1 79 ? 1.244 5.966 -6.421 1.00 84.38 79 GLY A CA 1
ATOM 604 C C . GLY A 1 79 ? 1.197 4.528 -5.900 1.00 84.38 79 GLY A C 1
ATOM 605 O O . GLY A 1 79 ? 1.119 3.591 -6.691 1.00 84.38 79 GLY A O 1
ATOM 606 N N . SER A 1 80 ? 1.283 4.342 -4.577 1.00 85.19 80 SER A N 1
ATOM 607 C CA . SER A 1 80 ? 1.279 3.025 -3.943 1.00 85.19 80 SER A CA 1
ATOM 608 C C . SER A 1 80 ? -0.007 2.796 -3.140 1.00 85.19 80 SER A C 1
ATOM 610 O O . SER A 1 80 ? -0.316 3.589 -2.254 1.00 85.19 80 SER A O 1
ATOM 612 N N . PRO A 1 81 ? -0.741 1.696 -3.376 1.00 80.00 81 PRO A N 1
ATOM 613 C CA . PRO A 1 81 ? -2.087 1.506 -2.828 1.00 80.00 81 PRO A CA 1
ATOM 614 C C . PRO A 1 81 ? -2.134 0.977 -1.384 1.00 80.00 81 PRO A C 1
ATOM 616 O O . PRO A 1 81 ? -3.202 0.969 -0.767 1.00 80.00 81 PRO A O 1
ATOM 619 N N . THR A 1 82 ? -1.007 0.500 -0.842 1.00 86.00 82 THR A N 1
ATOM 620 C CA . THR A 1 82 ? -0.914 -0.062 0.516 1.00 86.00 82 THR A CA 1
ATOM 621 C C . THR A 1 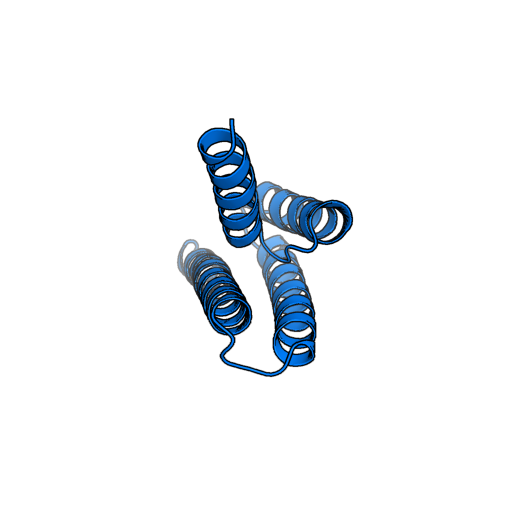82 ? 0.362 0.399 1.217 1.00 86.00 82 THR A C 1
ATOM 623 O O . THR A 1 82 ? 1.369 0.681 0.562 1.00 86.00 82 THR A O 1
ATOM 626 N N . ILE A 1 83 ? 0.347 0.442 2.553 1.00 85.75 83 ILE A N 1
ATOM 627 C CA . ILE A 1 83 ? 1.530 0.807 3.349 1.00 85.75 83 ILE A CA 1
ATOM 628 C C . ILE A 1 83 ? 2.713 -0.131 3.049 1.00 85.75 83 ILE A C 1
ATOM 630 O O . ILE A 1 83 ? 3.788 0.385 2.741 1.00 85.75 83 ILE A O 1
ATOM 634 N N . PRO A 1 84 ? 2.566 -1.475 3.041 1.00 84.69 84 PRO A N 1
ATOM 635 C CA . PRO A 1 84 ? 3.703 -2.351 2.762 1.00 84.69 84 PRO A CA 1
ATOM 636 C C . PRO A 1 84 ? 4.265 -2.157 1.346 1.00 84.69 84 PRO A C 1
ATOM 638 O O . PRO A 1 84 ? 5.481 -2.052 1.183 1.00 84.69 84 PRO A O 1
ATOM 641 N N . SER A 1 85 ? 3.405 -2.016 0.325 1.00 83.81 85 SER A N 1
ATOM 642 C CA . SER A 1 85 ? 3.870 -1.728 -1.042 1.00 83.81 85 SER A CA 1
ATOM 643 C C . SER A 1 85 ? 4.534 -0.347 -1.153 1.00 83.81 85 SER A C 1
ATOM 645 O O . SER A 1 85 ? 5.450 -0.158 -1.957 1.00 83.81 85 SER A O 1
ATOM 647 N N . ALA A 1 86 ? 4.116 0.621 -0.328 1.00 86.25 86 ALA A N 1
ATOM 648 C CA . ALA A 1 86 ? 4.721 1.949 -0.276 1.00 86.25 86 ALA A CA 1
ATOM 649 C C . ALA A 1 86 ? 6.114 1.892 0.355 1.00 86.25 86 ALA A C 1
ATOM 651 O O . ALA A 1 86 ? 7.052 2.434 -0.222 1.00 86.25 86 ALA A O 1
ATOM 652 N N . CYS A 1 87 ? 6.273 1.177 1.474 1.00 88.75 87 CYS A N 1
ATOM 653 C CA . CYS A 1 87 ? 7.573 0.938 2.102 1.00 88.75 87 CYS A CA 1
ATOM 654 C C . CYS A 1 87 ? 8.551 0.263 1.135 1.00 88.75 87 CYS A C 1
ATOM 656 O O . CYS A 1 87 ? 9.702 0.680 1.045 1.00 88.75 87 CYS A O 1
ATOM 658 N N . TRP A 1 88 ? 8.088 -0.726 0.368 1.00 88.56 88 TRP A N 1
ATOM 659 C CA . TRP A 1 88 ? 8.904 -1.377 -0.655 1.00 88.56 88 TRP A CA 1
ATOM 660 C C . TRP A 1 88 ? 9.341 -0.411 -1.764 1.00 88.56 88 TRP A C 1
ATOM 662 O O . TRP A 1 88 ? 10.523 -0.316 -2.094 1.00 88.56 88 TRP A O 1
ATOM 672 N N . THR A 1 89 ? 8.396 0.352 -2.319 1.00 85.88 89 THR A N 1
ATOM 673 C CA . THR A 1 89 ? 8.673 1.340 -3.374 1.00 85.88 89 THR A CA 1
ATOM 674 C C . THR A 1 89 ? 9.646 2.420 -2.895 1.00 85.88 89 THR A C 1
ATOM 676 O O . THR A 1 89 ? 10.621 2.736 -3.581 1.00 85.88 89 THR A O 1
ATOM 679 N N . LEU A 1 90 ? 9.432 2.948 -1.688 1.00 87.88 90 LEU A N 1
ATOM 680 C CA . LEU A 1 90 ? 10.338 3.897 -1.041 1.00 87.88 90 LEU A CA 1
ATOM 681 C C . LEU A 1 90 ? 11.727 3.291 -0.809 1.00 87.88 90 LEU A C 1
ATOM 683 O O . LEU A 1 90 ? 12.727 3.912 -1.150 1.00 87.88 90 LEU A O 1
ATOM 687 N N . GLY A 1 91 ? 11.804 2.063 -0.292 1.00 89.12 91 GLY A N 1
ATOM 688 C CA . GLY A 1 91 ? 13.070 1.367 -0.069 1.00 89.12 91 GLY A CA 1
ATOM 689 C C . GLY A 1 91 ? 13.876 1.200 -1.356 1.00 89.12 91 GLY A C 1
ATOM 690 O O . GLY A 1 91 ? 15.060 1.527 -1.387 1.00 89.12 91 GLY A O 1
ATOM 691 N N . ARG A 1 92 ? 13.232 0.779 -2.450 1.00 87.25 92 ARG A N 1
ATOM 692 C CA . ARG A 1 92 ? 13.901 0.651 -3.753 1.00 87.25 92 ARG A CA 1
ATOM 693 C C . ARG A 1 92 ? 14.359 1.982 -4.318 1.00 87.25 92 ARG A C 1
ATOM 695 O O . ARG A 1 92 ? 15.478 2.073 -4.807 1.00 87.25 92 ARG A O 1
ATOM 702 N N . THR A 1 93 ? 13.511 3.005 -4.270 1.00 86.75 93 THR A N 1
ATOM 703 C CA . THR A 1 93 ? 13.882 4.335 -4.775 1.00 86.75 93 THR A CA 1
ATOM 704 C C . THR A 1 93 ? 15.041 4.933 -3.985 1.00 86.75 93 THR A C 1
ATOM 706 O O . THR A 1 93 ? 15.948 5.505 -4.586 1.00 86.75 93 THR A O 1
ATOM 709 N N . LEU A 1 94 ? 15.063 4.747 -2.664 1.00 90.00 94 LEU A N 1
ATOM 710 C CA . LEU A 1 94 ? 16.182 5.159 -1.827 1.00 90.00 94 LEU A CA 1
ATOM 711 C C . LEU A 1 94 ? 17.451 4.366 -2.157 1.00 90.00 94 LEU A C 1
ATOM 713 O O . LEU A 1 94 ? 18.492 4.971 -2.388 1.00 90.00 94 LEU A O 1
ATOM 717 N N . PHE A 1 95 ? 17.365 3.037 -2.238 1.00 90.19 95 PHE A N 1
ATOM 718 C CA . PHE A 1 95 ? 18.510 2.187 -2.571 1.00 90.19 95 PHE A CA 1
ATOM 719 C C . PHE A 1 95 ? 19.094 2.522 -3.945 1.00 90.19 95 PHE A C 1
ATOM 721 O O . PHE A 1 95 ? 20.301 2.685 -4.073 1.00 90.19 95 PHE A O 1
ATOM 728 N N . ALA A 1 96 ? 18.247 2.698 -4.962 1.00 87.75 96 ALA A N 1
ATOM 729 C CA . ALA A 1 96 ? 18.684 3.087 -6.298 1.00 87.75 96 ALA A CA 1
ATOM 730 C C . ALA A 1 96 ? 19.400 4.446 -6.297 1.00 87.75 96 ALA A C 1
ATOM 732 O O . ALA A 1 96 ? 20.403 4.604 -6.983 1.00 87.75 96 ALA A O 1
ATOM 733 N N . ARG A 1 97 ? 18.923 5.416 -5.502 1.00 87.56 97 ARG A N 1
ATOM 734 C CA . ARG A 1 97 ? 19.601 6.710 -5.331 1.00 87.56 97 ARG A CA 1
ATOM 735 C C . ARG A 1 97 ? 20.949 6.574 -4.630 1.00 87.56 97 ARG A C 1
ATOM 737 O O . ARG A 1 97 ? 21.889 7.239 -5.036 1.00 87.56 97 ARG A O 1
ATOM 744 N N . LEU A 1 98 ? 21.039 5.724 -3.608 1.00 91.00 98 LEU A N 1
ATOM 745 C CA . LEU A 1 98 ? 22.288 5.467 -2.887 1.00 91.00 98 LEU A CA 1
ATOM 746 C C . LEU A 1 98 ? 23.309 4.708 -3.740 1.00 91.00 98 LEU A C 1
ATOM 748 O O . LEU A 1 98 ? 24.495 4.956 -3.608 1.00 91.00 98 LEU A O 1
ATOM 752 N N . ALA A 1 99 ? 22.862 3.802 -4.610 1.00 84.88 99 ALA A N 1
ATOM 753 C CA . ALA A 1 99 ? 23.731 3.044 -5.510 1.00 84.88 99 ALA A CA 1
ATOM 754 C C . ALA A 1 99 ? 24.205 3.850 -6.734 1.00 84.88 99 ALA A C 1
ATOM 756 O O . ALA A 1 99 ? 25.122 3.419 -7.428 1.00 84.88 99 ALA A O 1
ATOM 757 N N . ALA A 1 100 ? 23.551 4.977 -7.032 1.00 78.06 100 ALA A N 1
ATOM 758 C CA . ALA A 1 100 ? 23.879 5.860 -8.150 1.00 78.06 100 ALA A CA 1
ATOM 759 C C . ALA A 1 100 ? 24.763 7.061 -7.756 1.00 78.06 100 ALA A C 1
ATOM 761 O O . ALA A 1 100 ? 25.113 7.852 -8.633 1.00 78.06 100 ALA A O 1
ATOM 762 N N . GLY A 1 101 ? 25.069 7.223 -6.464 1.00 59.16 101 GLY A N 1
ATOM 763 C CA . GLY A 1 101 ? 26.008 8.217 -5.930 1.00 59.16 101 GLY A CA 1
ATOM 764 C C . GLY A 1 101 ? 27.339 7.581 -5.566 1.00 59.16 101 GLY A C 1
ATOM 765 O O . GLY A 1 101 ? 28.348 8.312 -5.637 1.00 59.16 101 GLY A O 1
#

Sequence (101 aa):
MRNLKTTPLVWAVIVVSILVTAVTEARIAGYGHPWLSVWTAYAAFIVNIACSGLGFSTPERPWWIANAALSVLAMTFIGSPTIPSACWTLGRTLFARLAAG

Secondary structure (DSSP, 8-state):
--HHHHHHHHHHHHHHHHHHHHHHHHHHTT-S-HHHHHHHHHHHHHHHHHHHHHHTTSTTHHHHHHHHHHHHHHHHHHS-SSHHHHHHHHHHHHHHHHHT-

pLDDT: mean 83.47, std 8.26, range [48.53, 92.5]